Protein AF-A0AAN6N6L8-F1 (afdb_monomer_lite)

Structure (mmCIF, N/CA/C/O backbone):
data_AF-A0AAN6N6L8-F1
#
_entry.id   AF-A0AAN6N6L8-F1
#
loop_
_atom_site.group_PDB
_atom_site.id
_atom_site.type_symbol
_atom_site.label_atom_id
_atom_site.label_alt_id
_atom_site.label_comp_id
_atom_site.label_asym_id
_atom_site.label_entity_id
_atom_site.label_seq_id
_atom_site.pdbx_PDB_ins_code
_atom_site.Cartn_x
_atom_site.Cartn_y
_atom_site.Cartn_z
_atom_site.occupancy
_atom_site.B_iso_or_equiv
_atom_site.auth_seq_id
_atom_site.auth_comp_id
_atom_site.auth_asym_id
_atom_site.auth_atom_id
_atom_site.pdbx_PDB_model_num
ATOM 1 N N . MET A 1 1 ? -2.327 9.983 27.959 1.00 37.16 1 MET A N 1
ATOM 2 C CA . MET A 1 1 ? -2.882 8.625 28.155 1.00 37.16 1 MET A CA 1
ATOM 3 C C . MET A 1 1 ? -3.279 8.087 26.791 1.00 37.16 1 MET A C 1
ATOM 5 O O . MET A 1 1 ? -3.733 8.863 25.966 1.00 37.16 1 MET A O 1
ATOM 9 N N . SER A 1 2 ? -2.921 6.831 26.545 1.00 50.12 2 SER A N 1
ATOM 10 C CA . SER A 1 2 ? -2.657 6.191 25.253 1.00 50.12 2 SER A CA 1
ATOM 11 C C . SER A 1 2 ? -3.786 6.196 24.223 1.00 50.12 2 SER A C 1
ATOM 13 O O . SER A 1 2 ? -4.931 5.950 24.571 1.00 50.12 2 SER A O 1
ATOM 15 N N . ASP A 1 3 ? -3.398 6.245 22.948 1.00 41.88 3 ASP A N 1
ATOM 16 C CA . ASP A 1 3 ? -3.984 5.354 21.945 1.00 41.88 3 ASP A CA 1
ATOM 17 C C . ASP A 1 3 ? -2.870 4.786 21.052 1.00 41.88 3 ASP A C 1
ATOM 19 O O . ASP A 1 3 ? -2.675 5.166 19.900 1.00 41.88 3 ASP A O 1
ATOM 23 N N . LYS A 1 4 ? -2.067 3.880 21.626 1.00 46.19 4 LYS A N 1
ATOM 24 C CA . LYS A 1 4 ? -1.293 2.923 20.830 1.00 46.19 4 LYS A CA 1
ATOM 25 C C . LYS A 1 4 ? -2.286 1.877 20.331 1.00 46.19 4 LYS A C 1
ATOM 27 O O . LYS A 1 4 ? -2.310 0.760 20.844 1.00 46.19 4 LYS A O 1
ATOM 32 N N . ARG A 1 5 ? -3.136 2.252 19.372 1.00 53.97 5 ARG A N 1
ATOM 33 C CA . ARG A 1 5 ? -3.877 1.281 18.571 1.00 53.97 5 ARG A CA 1
ATOM 34 C C . ARG A 1 5 ? -2.824 0.404 17.913 1.00 53.97 5 ARG A C 1
ATOM 36 O O . ARG A 1 5 ? -2.072 0.865 17.058 1.00 53.97 5 ARG A O 1
ATOM 43 N N . ASN A 1 6 ? -2.700 -0.813 18.429 1.00 55.69 6 ASN A N 1
ATOM 44 C CA . ASN A 1 6 ? -1.913 -1.875 17.837 1.00 55.69 6 ASN A CA 1
ATOM 45 C C . ASN A 1 6 ? -2.430 -2.032 16.406 1.00 55.69 6 ASN A C 1
ATOM 47 O O . ASN A 1 6 ? -3.532 -2.533 16.205 1.00 55.69 6 ASN A O 1
ATOM 51 N N . ASP A 1 7 ? -1.698 -1.480 15.442 1.00 62.59 7 ASP A N 1
ATOM 52 C CA . ASP A 1 7 ? -2.139 -1.309 14.056 1.00 62.59 7 ASP A CA 1
ATOM 53 C C . ASP A 1 7 ? -2.000 -2.633 13.288 1.00 62.59 7 ASP A C 1
ATOM 55 O O . ASP A 1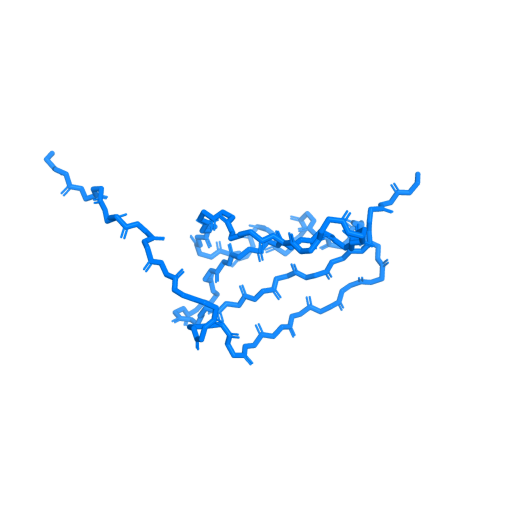 7 ? -1.471 -2.673 12.181 1.00 62.59 7 ASP A O 1
ATOM 59 N N . SER A 1 8 ? -2.424 -3.737 13.911 1.00 68.38 8 SER A N 1
ATOM 60 C CA . SER A 1 8 ? -2.492 -5.078 13.331 1.00 68.38 8 SER A CA 1
ATOM 61 C C . SER A 1 8 ? -3.625 -5.139 12.307 1.00 68.38 8 SER A C 1
ATOM 63 O O . SER A 1 8 ? -4.583 -5.882 12.487 1.00 68.38 8 SER A O 1
ATOM 65 N N . ARG A 1 9 ? -3.534 -4.317 11.259 1.00 79.50 9 ARG A N 1
ATOM 66 C CA . ARG A 1 9 ? -4.463 -4.340 10.130 1.00 79.50 9 ARG A CA 1
ATOM 67 C C . ARG A 1 9 ? -4.029 -5.407 9.147 1.00 79.50 9 ARG A C 1
ATOM 69 O O . ARG A 1 9 ? -2.844 -5.500 8.825 1.00 79.50 9 ARG A O 1
ATOM 76 N N . GLY A 1 10 ? -4.976 -6.207 8.689 1.00 87.06 10 GLY A N 1
ATOM 77 C CA . GLY A 1 10 ? -4.730 -7.213 7.664 1.00 87.06 10 GLY A CA 1
ATOM 78 C C . GLY A 1 10 ? -4.755 -6.624 6.253 1.00 87.06 10 GLY A C 1
ATOM 79 O O . GLY A 1 10 ? -5.157 -5.478 6.040 1.00 87.06 10 GLY A O 1
ATOM 80 N N . TYR A 1 11 ? -4.328 -7.410 5.264 1.00 87.56 11 TYR A N 1
ATOM 81 C CA . TYR A 1 11 ? -4.398 -7.003 3.853 1.00 87.56 11 TYR A CA 1
ATOM 82 C C . TYR A 1 11 ? -5.845 -6.797 3.390 1.00 87.56 11 TYR A C 1
ATOM 84 O O . TYR A 1 11 ? -6.117 -5.940 2.555 1.00 87.56 11 TYR A O 1
ATOM 92 N N . GLU A 1 12 ? -6.773 -7.564 3.956 1.00 90.19 12 GLU A N 1
ATOM 93 C CA . GLU A 1 12 ? -8.206 -7.555 3.672 1.00 90.19 12 GLU A CA 1
ATOM 94 C C . GLU A 1 12 ? -8.893 -6.221 3.982 1.00 90.19 12 GLU A C 1
ATOM 96 O O . GLU A 1 12 ? -9.962 -5.940 3.443 1.00 90.19 12 GLU A O 1
ATOM 101 N N . GLU A 1 13 ? -8.278 -5.381 4.814 1.00 90.69 13 GLU A N 1
ATOM 102 C CA . GLU A 1 13 ? -8.821 -4.072 5.164 1.00 90.69 13 GLU A CA 1
ATOM 103 C C . GLU A 1 13 ? -8.625 -3.020 4.068 1.00 90.69 13 GLU A C 1
ATOM 105 O O . GLU A 1 13 ? -9.219 -1.947 4.154 1.00 90.69 13 GLU A O 1
ATOM 110 N N . TYR A 1 14 ? -7.813 -3.303 3.046 1.00 91.19 14 TYR A N 1
ATOM 111 C CA . TYR A 1 14 ? -7.457 -2.356 1.995 1.00 91.19 14 TYR A CA 1
ATOM 112 C C . TYR A 1 14 ? -8.045 -2.780 0.650 1.00 91.19 14 TYR A C 1
ATOM 114 O O . TYR A 1 14 ? -7.429 -3.501 -0.133 1.00 91.19 14 TYR A O 1
ATOM 122 N N . THR A 1 15 ? 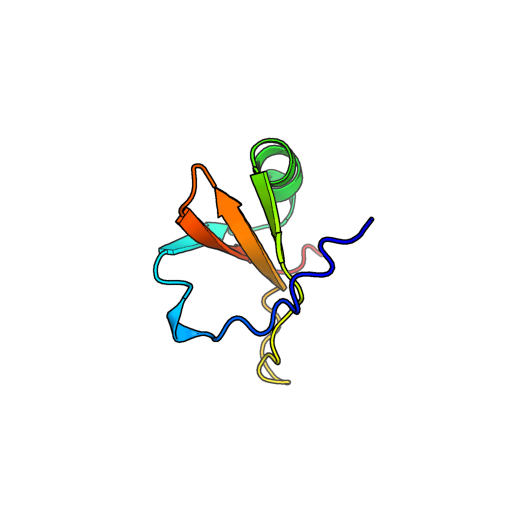-9.256 -2.309 0.368 1.00 89.00 15 THR A N 1
ATOM 123 C CA . THR A 1 15 ? -10.012 -2.679 -0.842 1.00 89.00 15 THR A CA 1
ATOM 124 C C . THR A 1 15 ? -9.832 -1.701 -2.000 1.00 89.00 15 THR A C 1
ATOM 126 O O . THR A 1 15 ? -10.214 -2.006 -3.129 1.00 89.00 15 THR A O 1
ATOM 129 N N . VAL A 1 16 ? -9.240 -0.533 -1.741 1.00 89.75 16 VAL A N 1
ATOM 130 C CA . VAL A 1 16 ? -9.023 0.524 -2.732 1.00 89.75 16 VAL A CA 1
ATOM 131 C C . VAL A 1 16 ? -7.527 0.753 -2.915 1.00 89.75 16 VAL A C 1
ATOM 133 O O . VAL A 1 16 ? -6.803 1.014 -1.954 1.00 89.75 16 VAL A O 1
ATOM 136 N N . ALA A 1 17 ? -7.073 0.690 -4.166 1.00 89.06 17 ALA A N 1
ATOM 137 C CA . ALA A 1 17 ? -5.699 0.986 -4.550 1.00 89.06 17 ALA A CA 1
ATOM 138 C C . ALA A 1 17 ? -5.652 2.188 -5.499 1.00 89.06 17 ALA A C 1
ATOM 140 O O . ALA A 1 17 ? -6.439 2.278 -6.442 1.00 89.06 17 ALA A O 1
ATOM 141 N N . VAL A 1 18 ? -4.700 3.086 -5.264 1.00 87.75 18 VAL A N 1
ATOM 142 C CA . VAL A 1 18 ? -4.394 4.223 -6.130 1.00 87.75 18 VAL A CA 1
ATOM 143 C C . VAL A 1 18 ? -2.990 4.023 -6.690 1.00 87.75 18 VAL A C 1
ATOM 145 O O . VAL A 1 18 ? -2.021 3.951 -5.935 1.00 87.75 18 VAL A O 1
ATOM 148 N N . ILE A 1 19 ? -2.893 3.873 -8.011 1.00 87.19 19 ILE A N 1
ATOM 149 C CA . ILE A 1 19 ? -1.657 3.491 -8.703 1.00 87.19 19 ILE A CA 1
ATOM 150 C C . ILE A 1 19 ? -1.108 4.697 -9.463 1.00 87.19 19 ILE A C 1
ATOM 152 O O . ILE A 1 19 ? -1.804 5.269 -10.299 1.00 87.19 19 ILE A O 1
ATOM 156 N N . TYR A 1 20 ? 0.154 5.031 -9.207 1.00 80.81 20 TYR A N 1
ATOM 157 C CA . TYR A 1 20 ? 0.890 6.094 -9.885 1.00 80.81 20 TYR A CA 1
ATOM 158 C C . TYR A 1 20 ? 2.061 5.518 -10.673 1.00 80.81 20 TYR A C 1
ATOM 160 O O . TYR A 1 20 ? 2.719 4.571 -10.238 1.00 80.81 20 TYR A O 1
ATOM 168 N N . ALA A 1 21 ? 2.358 6.119 -11.826 1.00 76.94 21 ALA A N 1
ATOM 169 C CA . ALA A 1 21 ? 3.477 5.682 -12.656 1.00 76.94 21 ALA A CA 1
ATOM 170 C C . ALA A 1 21 ? 4.841 6.004 -12.017 1.00 76.94 21 ALA A C 1
ATOM 172 O O . ALA A 1 21 ? 5.768 5.207 -12.134 1.00 76.94 21 ALA A O 1
ATOM 173 N N . ILE A 1 22 ? 4.968 7.153 -11.337 1.00 72.25 22 ILE A N 1
ATOM 174 C CA . ILE A 1 22 ? 6.225 7.643 -10.747 1.00 72.25 22 ILE A CA 1
ATOM 175 C C .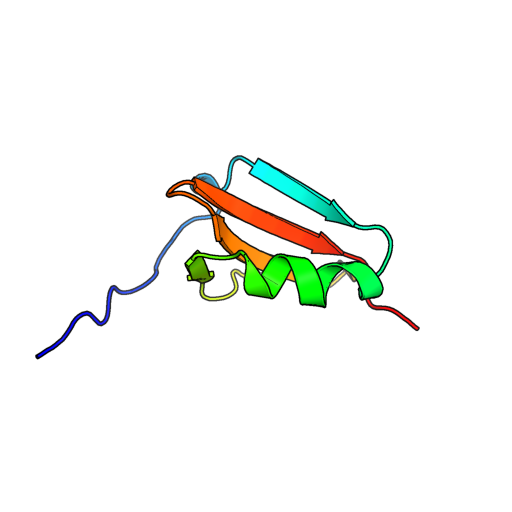 ILE A 1 22 ? 5.985 8.397 -9.429 1.00 72.25 22 ILE A C 1
ATOM 177 O O . ILE A 1 22 ? 4.924 8.974 -9.206 1.00 72.25 22 ILE A O 1
ATOM 181 N N . ASN A 1 23 ? 7.010 8.454 -8.573 1.00 68.00 23 ASN A N 1
ATOM 182 C CA . ASN A 1 23 ? 6.964 9.073 -7.236 1.00 68.00 23 ASN A CA 1
ATOM 183 C C . ASN A 1 23 ? 6.677 10.596 -7.233 1.00 68.00 23 ASN A C 1
ATOM 185 O O . ASN A 1 23 ? 6.397 11.167 -6.182 1.00 68.00 23 ASN A O 1
ATOM 189 N N . PHE A 1 24 ? 6.744 11.284 -8.379 1.00 69.25 24 PHE A N 1
ATOM 190 C CA . PHE A 1 24 ? 6.584 12.744 -8.426 1.00 69.25 24 PHE A CA 1
ATOM 191 C C . PHE A 1 24 ? 5.224 13.208 -7.868 1.00 69.25 24 PHE A C 1
ATOM 193 O O . PHE A 1 24 ? 5.153 14.189 -7.128 1.00 69.25 24 PHE A O 1
ATOM 200 N N . GLU A 1 25 ? 4.161 12.447 -8.130 1.00 67.06 25 GLU A N 1
ATOM 201 C CA . GLU A 1 25 ? 2.787 12.787 -7.732 1.00 67.06 25 GLU A CA 1
ATOM 202 C C . GLU A 1 25 ? 2.456 12.403 -6.273 1.00 67.06 25 GLU A C 1
ATOM 204 O O . GLU A 1 25 ? 1.449 12.839 -5.715 1.00 67.06 25 GLU A O 1
ATOM 209 N N . ILE A 1 26 ? 3.326 11.639 -5.604 1.00 71.50 26 ILE A N 1
ATOM 210 C CA . ILE A 1 26 ? 3.072 11.108 -4.255 1.00 71.50 26 ILE A CA 1
ATOM 211 C C . ILE A 1 26 ? 3.159 12.192 -3.178 1.00 71.50 26 ILE A C 1
ATOM 213 O O . ILE A 1 26 ? 2.437 12.125 -2.185 1.00 71.50 26 ILE A O 1
ATOM 217 N N . SER A 1 27 ? 4.009 13.205 -3.356 1.00 73.75 27 SER A N 1
ATOM 218 C CA . SER A 1 27 ? 4.170 14.281 -2.366 1.00 73.75 27 SER A CA 1
ATOM 219 C C . SER A 1 27 ? 2.865 15.053 -2.123 1.00 73.75 27 SER A C 1
ATOM 221 O O . SER A 1 27 ? 2.518 15.339 -0.977 1.00 73.75 27 SER A O 1
ATOM 223 N N . THR A 1 28 ? 2.098 15.307 -3.184 1.00 74.12 28 THR A N 1
ATOM 224 C CA . THR A 1 28 ? 0.779 15.944 -3.112 1.00 74.12 28 THR A CA 1
ATOM 225 C C . THR A 1 28 ? -0.249 15.030 -2.455 1.00 74.12 28 THR A C 1
ATOM 227 O O . THR A 1 28 ? -1.037 15.483 -1.628 1.00 74.12 28 THR A O 1
ATOM 230 N N . ILE A 1 29 ? -0.223 13.733 -2.769 1.00 75.25 29 ILE A N 1
ATOM 231 C CA . ILE A 1 29 ? -1.184 12.778 -2.211 1.00 75.25 29 ILE A CA 1
ATOM 232 C C . ILE A 1 29 ? -0.943 12.560 -0.718 1.00 75.25 29 ILE A C 1
ATOM 234 O O . ILE A 1 29 ? -1.890 12.549 0.059 1.00 75.25 29 ILE A O 1
ATOM 238 N N . ARG A 1 30 ? 0.314 12.464 -0.276 1.00 76.75 30 ARG A N 1
ATOM 239 C CA . ARG A 1 30 ? 0.630 12.316 1.154 1.00 76.75 30 ARG A CA 1
ATOM 240 C C . ARG A 1 30 ? 0.128 13.490 1.994 1.00 76.75 30 ARG A C 1
ATOM 242 O O . ARG A 1 30 ? -0.177 13.290 3.163 1.00 76.75 30 ARG A O 1
ATOM 249 N N . TYR A 1 31 ? -0.016 14.678 1.404 1.00 78.44 31 TYR A N 1
ATOM 250 C CA . TYR A 1 31 ? -0.589 15.840 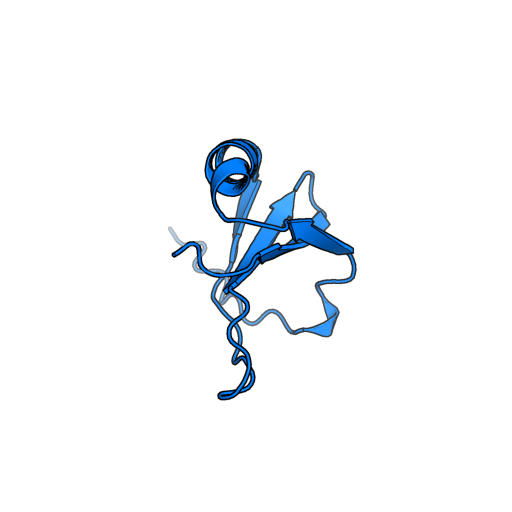2.085 1.00 78.44 31 TYR A CA 1
ATOM 251 C C . TYR A 1 31 ? -2.105 15.727 2.319 1.00 78.44 31 TYR A C 1
ATOM 253 O O . TYR A 1 31 ? -2.611 16.280 3.290 1.00 78.44 31 TYR A O 1
ATOM 261 N N . ILE A 1 32 ? -2.835 15.014 1.453 1.00 79.50 32 ILE A N 1
ATOM 262 C CA . ILE A 1 32 ? -4.292 14.838 1.588 1.00 79.50 32 ILE A CA 1
ATOM 263 C C . ILE A 1 32 ? -4.678 13.610 2.423 1.00 79.50 32 ILE A C 1
ATOM 265 O O . ILE A 1 32 ? -5.854 13.444 2.742 1.00 79.50 32 ILE A O 1
ATOM 269 N N . LEU A 1 33 ? -3.719 12.746 2.773 1.00 83.56 33 LEU A N 1
ATOM 270 C CA . LEU A 1 33 ? -3.973 11.577 3.614 1.00 83.56 33 LEU A CA 1
ATOM 271 C C . LEU A 1 33 ? -4.344 11.995 5.038 1.00 83.56 33 LEU A C 1
ATOM 273 O O . LEU A 1 33 ? -3.720 12.872 5.632 1.00 83.56 33 LEU A O 1
ATOM 277 N N . ASN A 1 34 ? -5.308 11.292 5.628 1.00 82.88 34 ASN A N 1
ATOM 278 C CA . ASN A 1 34 ? -5.639 11.456 7.040 1.00 82.88 34 ASN A CA 1
ATOM 279 C C . ASN A 1 34 ? -4.559 10.837 7.932 1.00 82.88 34 ASN A C 1
ATOM 281 O O . ASN A 1 34 ? -4.182 11.418 8.950 1.00 82.88 34 ASN A O 1
ATOM 285 N N . ARG A 1 35 ? -4.080 9.640 7.569 1.00 87.31 35 ARG A N 1
ATOM 286 C CA . ARG A 1 35 ? -3.113 8.868 8.357 1.00 87.31 35 ARG A CA 1
ATOM 287 C C . ARG A 1 35 ? -2.357 7.870 7.482 1.00 87.31 35 ARG A C 1
ATOM 289 O O . ARG A 1 35 ? -2.952 7.238 6.619 1.00 87.31 35 ARG A O 1
ATOM 296 N N . GLU A 1 36 ? -1.069 7.671 7.758 1.00 89.12 36 GLU A N 1
ATOM 297 C CA . GLU A 1 36 ? -0.298 6.530 7.244 1.00 89.12 36 GLU A CA 1
ATOM 298 C C . GLU A 1 36 ? -0.287 5.375 8.255 1.00 89.12 36 GLU A C 1
ATOM 300 O O . GLU A 1 36 ? -0.261 5.580 9.474 1.00 89.12 36 GLU A O 1
ATOM 305 N N . HIS A 1 37 ? -0.327 4.148 7.744 1.00 90.88 37 HIS A N 1
ATOM 306 C CA . HIS A 1 37 ? -0.358 2.916 8.526 1.00 90.88 37 HIS A CA 1
ATOM 307 C C . HIS A 1 37 ? 0.999 2.220 8.492 1.00 90.88 37 HIS A C 1
ATOM 309 O O . HIS A 1 37 ? 1.843 2.472 7.628 1.00 90.88 37 HIS A O 1
ATOM 315 N N . SER A 1 38 ? 1.206 1.315 9.447 1.00 88.69 38 SER A N 1
ATOM 316 C CA . SER A 1 38 ? 2.408 0.481 9.464 1.00 88.69 38 SER A CA 1
ATOM 317 C C . SER A 1 38 ? 2.479 -0.379 8.205 1.00 88.69 38 SER A C 1
ATOM 319 O O . SER A 1 38 ? 1.464 -0.895 7.741 1.00 88.69 38 SER A O 1
ATOM 321 N N . ARG A 1 39 ? 3.685 -0.549 7.656 1.00 84.62 39 ARG A N 1
ATOM 322 C CA . ARG A 1 39 ? 3.893 -1.403 6.482 1.00 84.62 39 ARG A CA 1
ATOM 323 C C . ARG A 1 39 ? 3.550 -2.855 6.795 1.00 84.62 39 ARG A C 1
ATOM 325 O O . ARG A 1 39 ? 3.926 -3.372 7.846 1.00 84.62 39 ARG A O 1
ATOM 332 N N . LEU A 1 40 ? 2.920 -3.512 5.828 1.00 85.94 40 LEU A N 1
ATOM 333 C CA . LEU A 1 40 ? 2.735 -4.957 5.821 1.00 85.94 40 LEU A CA 1
ATOM 334 C C . LEU A 1 40 ? 3.842 -5.637 4.999 1.00 85.94 40 LEU A C 1
ATOM 336 O O . LEU A 1 40 ? 4.417 -4.996 4.114 1.00 85.94 40 LEU A O 1
ATOM 340 N N . PRO A 1 41 ? 4.169 -6.910 5.286 1.00 86.88 41 PRO A N 1
ATOM 341 C CA . PRO A 1 41 ? 5.147 -7.667 4.510 1.00 86.88 41 PRO A CA 1
ATOM 342 C C . PRO A 1 41 ? 4.837 -7.681 3.003 1.00 86.88 41 PRO A C 1
ATOM 344 O O . PRO A 1 41 ? 3.800 -8.161 2.564 1.00 86.88 41 PRO A O 1
ATOM 347 N N . THR A 1 42 ? 5.756 -7.199 2.173 1.00 83.50 42 THR A N 1
ATOM 348 C CA . THR A 1 42 ? 5.629 -7.294 0.711 1.00 83.50 42 THR A CA 1
ATOM 349 C C . THR A 1 42 ? 6.436 -8.470 0.168 1.00 83.50 42 THR A C 1
ATOM 351 O O . THR A 1 42 ? 7.317 -9.018 0.838 1.00 83.50 42 THR A O 1
ATOM 354 N N . LYS A 1 43 ? 6.131 -8.898 -1.063 1.00 83.88 43 LYS A N 1
ATOM 355 C CA . LYS A 1 43 ? 6.936 -9.920 -1.745 1.00 83.88 43 LYS A CA 1
ATOM 356 C C . LYS A 1 43 ? 8.328 -9.359 -2.034 1.00 83.88 43 LYS A C 1
ATOM 358 O O . LYS A 1 43 ? 8.452 -8.264 -2.565 1.00 83.88 43 LYS A O 1
ATOM 363 N N . LEU A 1 44 ? 9.368 -10.142 -1.742 1.00 76.38 44 LEU A N 1
ATOM 364 C CA . LEU A 1 44 ? 10.767 -9.707 -1.858 1.00 76.38 44 LEU A CA 1
ATOM 365 C C . LEU A 1 44 ? 11.179 -9.306 -3.289 1.00 76.38 44 LEU A C 1
ATOM 367 O O . LEU A 1 44 ? 12.111 -8.534 -3.470 1.00 76.38 44 LEU A O 1
ATOM 371 N N . SER A 1 45 ? 10.503 -9.858 -4.299 1.00 85.19 45 SER A N 1
ATOM 372 C CA . SER A 1 45 ? 10.758 -9.602 -5.721 1.00 85.19 45 SER A CA 1
ATOM 373 C C . SER A 1 45 ? 9.950 -8.433 -6.294 1.00 85.19 45 SER A C 1
ATOM 375 O O . SER A 1 45 ? 10.004 -8.199 -7.498 1.00 85.19 45 SER A O 1
ATOM 377 N N . ASP A 1 46 ? 9.142 -7.763 -5.474 1.00 85.94 46 ASP A N 1
ATOM 378 C CA . ASP A 1 46 ? 8.299 -6.656 -5.904 1.00 85.94 46 ASP A CA 1
ATOM 379 C C . ASP A 1 46 ? 9.004 -5.326 -5.637 1.00 85.94 46 ASP A C 1
ATOM 381 O O . ASP A 1 46 ? 9.298 -4.981 -4.492 1.00 85.94 46 ASP A O 1
ATOM 385 N N . SER A 1 47 ? 9.301 -4.591 -6.708 1.00 86.50 47 SER A N 1
ATOM 386 C CA . SER A 1 47 ? 9.942 -3.281 -6.630 1.00 86.50 47 SER A CA 1
ATOM 387 C C . SER A 1 47 ? 8.958 -2.149 -6.346 1.00 86.50 47 SER A C 1
ATOM 389 O O . SER A 1 47 ? 9.407 -1.036 -6.080 1.00 86.50 47 SER A O 1
ATOM 391 N N . ASN A 1 48 ? 7.645 -2.396 -6.392 1.00 88.31 48 ASN A N 1
ATOM 392 C CA . ASN A 1 48 ? 6.650 -1.374 -6.099 1.00 88.31 48 ASN A CA 1
ATOM 393 C C . ASN A 1 48 ? 6.760 -0.905 -4.646 1.00 88.31 48 ASN A C 1
ATOM 395 O O . ASN A 1 48 ? 6.951 -1.686 -3.709 1.00 88.31 48 ASN A O 1
ATOM 399 N N . ILE A 1 49 ? 6.583 0.397 -4.452 1.00 87.38 49 ILE A N 1
ATOM 400 C CA . ILE A 1 49 ? 6.448 0.989 -3.131 1.00 87.38 49 ILE A CA 1
ATOM 401 C C . ILE A 1 49 ? 4.968 1.021 -2.776 1.00 87.38 49 ILE A C 1
ATOM 403 O O . ILE A 1 49 ? 4.144 1.524 -3.536 1.00 87.38 49 ILE A O 1
ATOM 407 N N . TYR A 1 50 ? 4.661 0.516 -1.583 1.00 89.69 50 TYR A N 1
ATOM 408 C CA . TYR A 1 50 ? 3.322 0.492 -1.015 1.00 89.69 50 TYR A CA 1
ATOM 409 C C . TYR A 1 50 ? 3.259 1.425 0.194 1.00 89.69 50 TYR A C 1
ATOM 411 O O . TYR A 1 50 ? 4.034 1.279 1.148 1.00 89.69 50 TYR A O 1
ATOM 419 N N . VAL A 1 51 ? 2.326 2.372 0.164 1.00 90.06 51 VAL A N 1
ATOM 420 C CA . VAL A 1 51 ? 1.978 3.223 1.306 1.00 90.06 51 VAL A CA 1
ATOM 421 C C . VAL A 1 51 ? 0.546 2.901 1.703 1.00 90.06 51 VAL A C 1
ATOM 423 O O . VAL A 1 51 ? -0.397 3.178 0.968 1.00 90.06 51 VAL A O 1
ATOM 426 N N . LEU A 1 52 ? 0.398 2.277 2.867 1.00 92.19 52 LEU A N 1
ATOM 427 C CA . LEU A 1 52 ? -0.898 1.981 3.464 1.00 92.19 52 LEU A CA 1
ATOM 428 C C . LEU A 1 52 ? -1.380 3.217 4.214 1.00 92.19 52 LEU A C 1
ATOM 430 O O . LEU A 1 52 ? -0.617 3.805 4.982 1.00 92.19 52 LEU A O 1
ATOM 43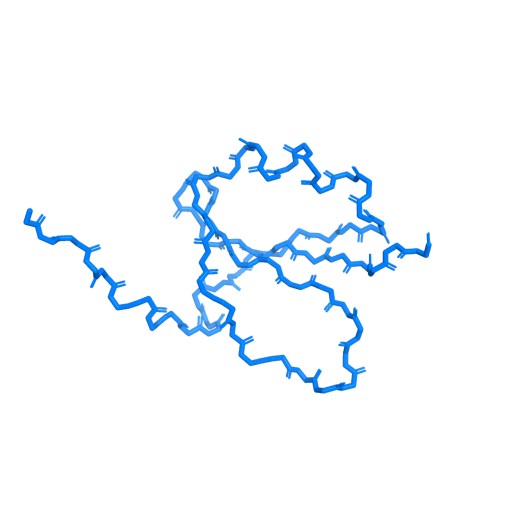4 N N . SER A 1 53 ? -2.618 3.636 3.977 1.00 90.94 53 SER A N 1
ATOM 435 C CA . SER A 1 53 ? -3.112 4.905 4.508 1.00 90.94 53 SER A CA 1
ATOM 436 C C . SER A 1 53 ? -4.627 4.954 4.648 1.00 90.94 53 SER A C 1
ATOM 438 O O . SER A 1 53 ? -5.334 4.041 4.227 1.00 90.94 53 SER A O 1
ATOM 440 N N . GLU A 1 54 ? -5.113 6.021 5.270 1.00 91.50 54 GLU A N 1
ATOM 441 C CA . GLU A 1 54 ? -6.522 6.367 5.379 1.00 91.50 54 GLU A CA 1
ATOM 442 C C . GLU A 1 54 ? -6.790 7.666 4.612 1.00 91.50 54 GLU A C 1
ATOM 444 O O . GLU A 1 54 ? -6.092 8.667 4.807 1.00 91.50 54 GLU A O 1
ATOM 449 N N . LEU A 1 55 ? -7.822 7.653 3.770 1.00 89.12 55 LEU A N 1
ATOM 450 C CA . LEU A 1 55 ? -8.348 8.827 3.084 1.00 89.12 55 LEU A CA 1
ATOM 451 C C . LEU A 1 55 ? -9.864 8.890 3.291 1.00 89.12 55 LEU A C 1
ATOM 453 O O . LEU A 1 55 ? -10.599 8.007 2.858 1.00 89.12 55 LEU A O 1
ATOM 457 N N . SER A 1 56 ? -10.340 9.948 3.944 1.00 87.00 56 SER A N 1
ATOM 458 C CA . SER A 1 56 ? -11.758 10.160 4.274 1.00 87.00 56 SER A CA 1
ATOM 459 C C . SER A 1 56 ? -12.416 8.970 4.995 1.00 87.00 56 SER A C 1
ATOM 461 O O . SER A 1 56 ? -13.568 8.642 4.722 1.00 87.00 56 SER A O 1
ATOM 463 N N . GLY A 1 57 ? -11.685 8.299 5.893 1.00 87.81 57 GLY A N 1
ATOM 464 C CA . GLY A 1 57 ? -12.168 7.118 6.621 1.00 87.81 57 GLY A CA 1
ATOM 465 C C . GLY A 1 57 ? -12.066 5.794 5.855 1.00 87.81 57 GLY A C 1
ATOM 466 O O . GLY A 1 57 ? -12.409 4.752 6.409 1.00 87.81 57 GLY A O 1
ATOM 467 N N . TYR A 1 58 ? -11.584 5.805 4.609 1.00 89.38 58 TYR A N 1
ATOM 468 C CA . TYR A 1 58 ? -11.340 4.594 3.827 1.00 89.38 58 TYR A CA 1
ATOM 469 C C . TYR A 1 58 ? -9.870 4.202 3.892 1.00 89.38 58 TYR A C 1
ATOM 471 O O . TYR A 1 58 ? -8.986 5.022 3.651 1.00 89.38 58 TYR A O 1
ATOM 479 N N . ASN A 1 59 ? -9.612 2.926 4.163 1.00 92.75 59 ASN A N 1
ATOM 480 C CA . ASN A 1 59 ? -8.282 2.347 4.046 1.00 92.75 59 ASN A CA 1
ATOM 481 C C . ASN A 1 59 ? -7.914 2.218 2.560 1.00 92.75 59 ASN A C 1
ATOM 483 O O . ASN A 1 59 ? -8.568 1.496 1.803 1.00 92.75 59 ASN A O 1
ATOM 487 N N . VAL A 1 60 ? -6.856 2.911 2.151 1.00 92.12 60 VAL A N 1
ATOM 488 C CA . VAL A 1 60 ? -6.371 2.948 0.770 1.00 92.12 60 VAL A CA 1
ATOM 489 C C . VAL A 1 60 ? -4.895 2.568 0.700 1.00 92.12 60 VAL A C 1
ATOM 491 O O . VAL A 1 60 ? -4.110 2.853 1.612 1.00 92.12 60 VAL A O 1
ATOM 494 N N . ILE A 1 61 ? -4.506 1.935 -0.404 1.00 91.81 61 ILE A N 1
ATOM 495 C CA . ILE A 1 61 ? -3.105 1.660 -0.733 1.00 91.81 61 ILE A CA 1
ATOM 496 C C . ILE A 1 61 ? -2.669 2.616 -1.833 1.00 91.81 61 ILE A C 1
ATOM 498 O O . ILE A 1 61 ? -3.265 2.624 -2.908 1.00 91.81 61 ILE A O 1
ATOM 502 N N . LEU A 1 62 ? -1.604 3.377 -1.602 1.00 90.88 62 LEU A N 1
ATOM 503 C CA . LEU A 1 62 ? -0.898 4.069 -2.676 1.00 90.88 62 LEU A CA 1
ATOM 504 C C . LEU A 1 62 ? 0.220 3.166 -3.185 1.00 90.88 62 LEU A C 1
ATOM 506 O O . LEU A 1 62 ? 1.020 2.662 -2.391 1.00 90.88 62 LEU A O 1
ATOM 510 N N . ILE A 1 63 ? 0.269 2.977 -4.498 1.00 90.56 63 ILE A N 1
ATOM 511 C CA . ILE A 1 63 ? 1.241 2.119 -5.173 1.00 90.56 63 ILE A CA 1
ATOM 512 C C . ILE A 1 63 ? 1.975 2.961 -6.204 1.00 90.56 63 ILE A C 1
ATOM 514 O O . ILE A 1 63 ? 1.344 3.653 -7.003 1.00 90.56 63 ILE A O 1
ATOM 518 N N . TYR A 1 64 ? 3.301 2.907 -6.197 1.00 87.88 64 TYR A N 1
ATOM 519 C CA . TYR A 1 64 ? 4.108 3.585 -7.204 1.00 87.88 64 TYR A CA 1
ATOM 520 C C . TYR A 1 64 ? 5.451 2.898 -7.412 1.00 87.88 64 TYR A C 1
ATOM 522 O O . TYR A 1 64 ? 5.989 2.253 -6.508 1.00 87.88 64 TYR A O 1
ATOM 530 N N . LEU A 1 65 ? 6.013 3.066 -8.607 1.00 84.69 65 LEU A N 1
ATOM 531 C CA . LEU A 1 65 ? 7.367 2.612 -8.886 1.00 84.69 65 LEU A CA 1
ATOM 532 C C . LEU A 1 65 ? 8.390 3.546 -8.221 1.00 84.69 65 LEU A C 1
ATOM 534 O O . LEU A 1 65 ? 8.204 4.771 -8.226 1.00 84.69 65 LEU A O 1
ATOM 538 N N . PRO A 1 66 ? 9.491 3.003 -7.672 1.00 78.50 66 PRO A N 1
ATOM 539 C CA . PRO A 1 66 ? 10.621 3.812 -7.253 1.00 78.50 66 PRO A CA 1
ATOM 540 C C . PRO A 1 66 ? 11.110 4.609 -8.465 1.00 78.50 66 PRO A C 1
ATOM 542 O O . PRO A 1 66 ? 11.408 4.044 -9.515 1.00 78.50 66 PRO A O 1
ATOM 545 N N . GLY A 1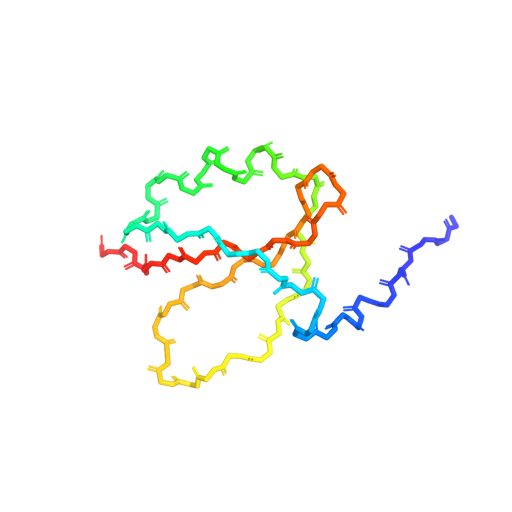 67 ? 11.124 5.935 -8.328 1.00 71.00 67 GLY A N 1
ATOM 546 C CA . GLY A 1 67 ? 11.729 6.803 -9.332 1.00 71.00 67 GLY A CA 1
ATOM 547 C C . GLY A 1 67 ? 13.226 6.521 -9.424 1.00 71.00 67 GLY A C 1
ATOM 548 O O . GLY A 1 67 ? 13.845 6.173 -8.417 1.00 71.00 67 GLY A O 1
ATOM 549 N N . ASN A 1 68 ? 13.774 6.656 -10.629 1.00 57.31 68 ASN A N 1
ATOM 550 C CA . ASN A 1 68 ? 15.211 6.592 -10.873 1.00 57.31 68 ASN A CA 1
ATOM 551 C C . ASN A 1 68 ? 15.869 7.956 -10.646 1.00 57.31 68 ASN A C 1
ATOM 553 O O . ASN A 1 68 ? 15.188 8.975 -10.915 1.00 57.31 68 ASN A O 1
#

pLDDT: mean 80.16, std 13.0, range [37.16, 92.75]

Sequence (68 aa):
MSDKRNDSRGYEEYTVAVIYAINFEISTIRYILNREHSRLPTKLSDSNIYVLSELSGYNVILIYLPGN

Secondary structure (DSSP, 8-state):
----------GGG--EEEEESSGGGHHHHHHH-SEE-PPPPPPTT---EEEEEEETTEEEEEEEPPP-

Organism: NCBI:txid303347

Foldseek 3Di:
DDDPPVLPDDPVQAPAEDEDAECPCVVVVVVQFPFWGDDDDDDPPDQWDWTFTHHPNGTYIYIYHYDD

Radius of gyration: 12.76 Å; chains: 1; bounding box: 27×26×41 Å